Protein AF-A0AB74E7U9-F1 (afdb_monomer)

Sequence (65 aa):
MKNGPKLSLALIGIFLILCEFFYGIPFLGATFILSFGWQPLLFNALLYLILTIILLVNRQNAIRP

Structure (mmCIF, N/CA/C/O backbone):
data_AF-A0AB74E7U9-F1
#
_entry.id   AF-A0AB74E7U9-F1
#
loop_
_atom_site.group_PDB
_atom_site.id
_atom_site.type_symbol
_atom_site.label_atom_id
_atom_site.label_alt_id
_atom_site.label_comp_id
_atom_site.label_asym_id
_atom_site.label_entity_id
_atom_site.label_seq_id
_atom_site.pdbx_PDB_ins_code
_atom_site.Cartn_x
_atom_site.Cartn_y
_atom_site.Cartn_z
_atom_site.occupancy
_atom_site.B_iso_or_equiv
_atom_site.auth_seq_id
_atom_site.auth_comp_id
_at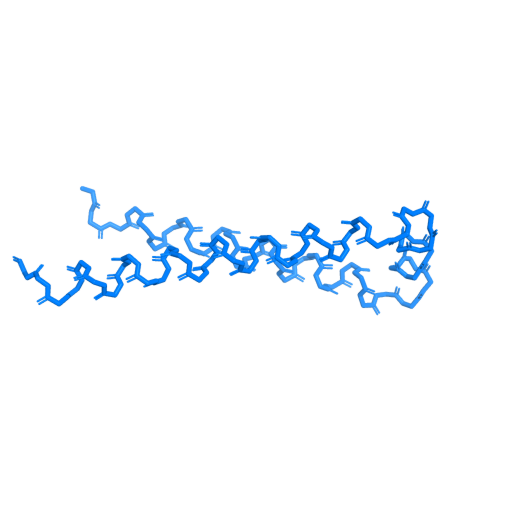om_site.auth_asym_id
_atom_site.auth_atom_id
_atom_site.pdbx_PDB_model_num
ATOM 1 N N . MET A 1 1 ? -12.376 8.434 22.012 1.00 50.78 1 MET A N 1
ATOM 2 C CA . MET A 1 1 ? -11.604 9.138 20.956 1.00 50.78 1 MET A CA 1
ATOM 3 C C . MET A 1 1 ? -12.416 9.150 19.659 1.00 50.78 1 MET A C 1
ATOM 5 O O . MET A 1 1 ? -12.400 8.176 18.923 1.00 50.78 1 MET A O 1
ATOM 9 N N . LYS A 1 2 ? -13.186 10.216 19.401 1.00 54.78 2 LYS A N 1
ATOM 10 C CA . LYS A 1 2 ? -14.295 10.235 18.417 1.00 54.78 2 LYS A CA 1
ATOM 11 C C . LYS A 1 2 ? -13.865 10.155 16.931 1.00 54.78 2 LYS A C 1
ATOM 13 O O . LYS A 1 2 ? -14.708 9.926 16.075 1.00 54.78 2 LYS A O 1
ATOM 18 N N . ASN A 1 3 ? -12.566 10.301 16.632 1.00 60.97 3 ASN A N 1
ATOM 19 C CA . ASN A 1 3 ? -12.018 10.390 15.265 1.00 60.97 3 ASN A CA 1
ATOM 20 C C . ASN A 1 3 ? -10.860 9.415 14.955 1.00 60.97 3 ASN A C 1
ATOM 22 O O . ASN A 1 3 ? -10.306 9.479 13.861 1.00 60.97 3 ASN A O 1
ATOM 26 N N . GLY A 1 4 ? -10.488 8.518 15.876 1.00 67.25 4 GLY A N 1
ATOM 27 C CA . GLY A 1 4 ? -9.347 7.599 15.704 1.00 67.25 4 GLY A CA 1
ATOM 28 C C . GLY A 1 4 ? -9.328 6.823 14.373 1.00 67.25 4 GLY A C 1
ATOM 29 O O . GLY A 1 4 ? -8.332 6.905 13.653 1.00 67.25 4 GLY A O 1
ATOM 30 N N . PRO A 1 5 ? -10.425 6.144 13.977 1.00 75.00 5 PRO A N 1
ATOM 31 C CA . PRO A 1 5 ? -10.443 5.385 12.726 1.00 75.00 5 PRO A CA 1
ATOM 32 C C . PRO A 1 5 ? -10.370 6.273 11.475 1.00 75.00 5 PRO A C 1
ATOM 34 O O . PRO A 1 5 ? -9.799 5.852 10.477 1.00 75.00 5 PRO A O 1
ATOM 37 N N . LYS A 1 6 ? -10.864 7.520 11.522 1.00 80.00 6 LYS A N 1
ATOM 38 C CA . LYS A 1 6 ? -10.802 8.453 10.379 1.00 80.00 6 LYS A CA 1
ATOM 39 C C . LYS A 1 6 ? -9.368 8.886 10.069 1.00 80.00 6 LYS A C 1
ATOM 41 O O . LYS A 1 6 ? -8.995 8.962 8.904 1.00 80.00 6 LYS A O 1
ATOM 46 N N . LEU A 1 7 ? -8.567 9.139 11.108 1.00 84.69 7 LEU A N 1
ATOM 47 C CA . LEU A 1 7 ? -7.158 9.507 10.954 1.00 84.69 7 LEU A CA 1
ATOM 48 C C . LEU A 1 7 ? -6.338 8.343 10.379 1.00 84.69 7 LEU A C 1
ATOM 50 O O . LEU A 1 7 ? -5.555 8.541 9.456 1.00 84.69 7 LEU A O 1
ATOM 54 N N . SER A 1 8 ? -6.554 7.126 10.891 1.00 84.31 8 SER A N 1
ATOM 55 C CA . SER A 1 8 ? -5.887 5.920 10.384 1.00 84.31 8 SER A CA 1
ATOM 56 C C . SER A 1 8 ? -6.231 5.650 8.916 1.00 84.31 8 SER A C 1
ATOM 58 O O . SER A 1 8 ? -5.338 5.355 8.124 1.00 84.31 8 SER A O 1
ATOM 60 N N . LEU A 1 9 ? -7.500 5.833 8.534 1.00 87.56 9 LEU A N 1
ATOM 61 C CA . LEU A 1 9 ? -7.943 5.673 7.152 1.00 87.56 9 LEU A CA 1
ATOM 62 C C . LEU A 1 9 ? -7.300 6.700 6.208 1.00 87.56 9 LEU A C 1
ATOM 64 O O . LEU A 1 9 ? -6.873 6.345 5.114 1.00 87.56 9 LEU A O 1
ATOM 68 N N . ALA A 1 10 ? -7.202 7.961 6.643 1.00 87.44 10 ALA A N 1
ATOM 69 C CA . ALA A 1 10 ? -6.562 9.021 5.868 1.00 87.44 10 ALA A CA 1
ATOM 70 C C . ALA A 1 10 ? -5.063 8.750 5.658 1.00 87.44 10 ALA A C 1
ATOM 72 O O . ALA A 1 10 ? -4.565 8.905 4.547 1.00 87.44 10 ALA A O 1
ATOM 73 N N . LEU A 1 11 ? -4.359 8.288 6.697 1.00 90.38 11 LEU A N 1
AT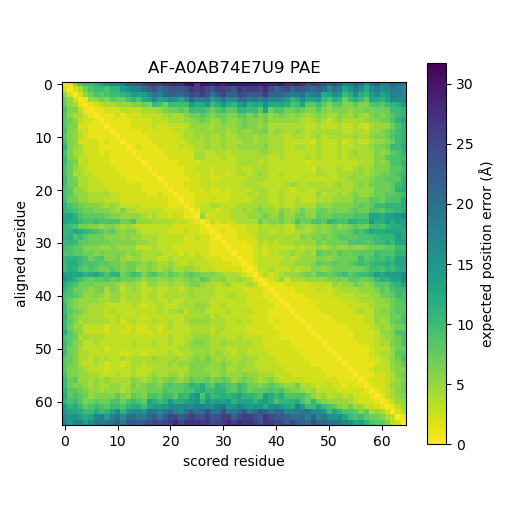OM 74 C CA . LEU A 1 11 ? -2.940 7.929 6.611 1.00 90.38 11 L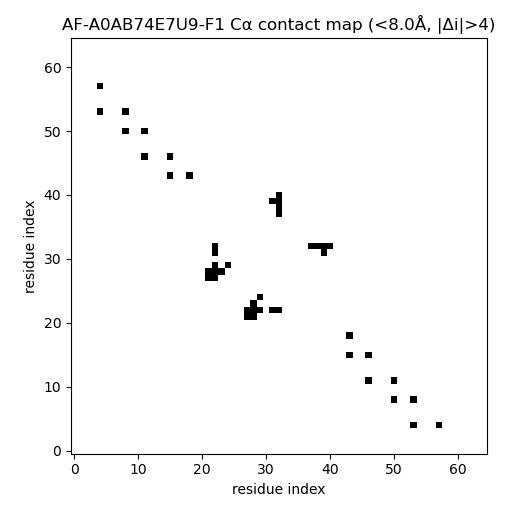EU A CA 1
ATOM 75 C C . LEU A 1 11 ? -2.695 6.766 5.640 1.00 90.38 11 LEU A C 1
ATOM 77 O O . LEU A 1 11 ? -1.828 6.875 4.775 1.00 90.38 11 LEU A O 1
ATOM 81 N N . ILE A 1 12 ? -3.477 5.684 5.743 1.00 90.56 12 ILE A N 1
ATOM 82 C CA . ILE A 1 12 ? -3.371 4.539 4.821 1.00 90.56 12 ILE A CA 1
ATOM 83 C C . ILE A 1 12 ? -3.713 4.961 3.387 1.00 90.56 12 ILE A C 1
ATOM 85 O O . ILE A 1 12 ? -3.023 4.557 2.456 1.00 90.56 12 ILE A O 1
ATOM 89 N N . GLY A 1 13 ? -4.737 5.798 3.202 1.00 89.75 13 GLY A N 1
ATOM 90 C CA . GLY A 1 13 ? -5.121 6.302 1.883 1.00 89.75 13 GLY A CA 1
ATOM 91 C C . GLY A 1 13 ? -4.021 7.135 1.221 1.00 89.75 13 GLY A C 1
ATOM 92 O O . GLY A 1 13 ? -3.682 6.891 0.068 1.00 89.75 13 GLY A O 1
ATOM 93 N N . ILE A 1 14 ? -3.414 8.073 1.955 1.00 92.94 14 ILE A N 1
ATOM 94 C CA . ILE A 1 14 ? -2.289 8.876 1.443 1.00 92.94 14 ILE A CA 1
ATOM 95 C C . ILE A 1 14 ? -1.107 7.973 1.075 1.00 92.94 14 ILE A C 1
ATOM 97 O O . ILE A 1 14 ? -0.495 8.157 0.026 1.00 92.94 14 ILE A O 1
ATOM 101 N N . PHE A 1 15 ? -0.806 6.977 1.910 1.00 92.19 15 PHE A N 1
ATOM 102 C CA . PHE A 1 15 ? 0.272 6.030 1.643 1.00 92.19 15 PHE A CA 1
ATOM 103 C C . PHE A 1 15 ? 0.031 5.212 0.362 1.00 92.19 15 PHE A C 1
ATOM 105 O O . PHE A 1 15 ? 0.934 5.101 -0.464 1.00 92.19 15 PHE A O 1
ATOM 112 N N . LEU A 1 16 ? -1.192 4.710 0.151 1.00 91.69 16 LEU A N 1
ATOM 113 C CA . LEU A 1 16 ? -1.573 3.985 -1.068 1.00 91.69 16 LEU A CA 1
ATOM 114 C C . LEU A 1 16 ? -1.411 4.844 -2.327 1.00 91.69 16 LEU A C 1
ATOM 116 O O . LEU A 1 16 ? -0.812 4.385 -3.297 1.00 91.69 16 LEU A O 1
ATOM 120 N N . ILE A 1 17 ? -1.853 6.104 -2.285 1.00 91.69 17 ILE A N 1
ATOM 121 C CA . ILE A 1 17 ? -1.707 7.041 -3.411 1.00 91.69 17 ILE A CA 1
ATOM 122 C C . ILE A 1 17 ? -0.229 7.236 -3.771 1.00 91.69 17 ILE A C 1
ATOM 124 O O . ILE A 1 17 ? 0.126 7.241 -4.948 1.00 91.69 17 ILE A O 1
ATOM 128 N N . LEU A 1 18 ? 0.647 7.370 -2.771 1.00 92.69 18 LEU A N 1
ATOM 129 C CA . LEU A 1 18 ? 2.088 7.500 -3.003 1.00 92.69 18 LEU A CA 1
ATOM 130 C C . LEU A 1 18 ? 2.683 6.231 -3.628 1.00 92.69 18 LEU A C 1
ATOM 132 O O . LEU A 1 18 ? 3.511 6.332 -4.534 1.00 92.69 18 LEU A O 1
ATOM 136 N N . CYS A 1 19 ? 2.249 5.048 -3.185 1.00 89.50 19 CYS A N 1
ATOM 137 C CA . CYS A 1 19 ? 2.665 3.780 -3.780 1.00 89.50 19 CYS A CA 1
ATOM 138 C C . CYS A 1 19 ? 2.201 3.650 -5.237 1.00 89.50 19 CYS A C 1
ATOM 140 O O . CYS A 1 19 ? 3.011 3.320 -6.101 1.00 89.50 19 CYS A O 1
ATOM 142 N N . GLU A 1 20 ? 0.935 3.944 -5.534 1.00 87.81 20 GLU A N 1
ATOM 143 C CA . GLU A 1 20 ? 0.404 3.913 -6.903 1.00 87.81 20 GLU A CA 1
ATOM 144 C C . GLU A 1 20 ? 1.119 4.914 -7.809 1.00 87.81 20 GLU A C 1
ATOM 146 O O . GLU A 1 20 ? 1.487 4.575 -8.934 1.00 87.81 20 GLU A O 1
ATOM 151 N N . PHE A 1 21 ? 1.389 6.118 -7.303 1.00 92.06 21 PHE A N 1
ATOM 152 C CA . PHE A 1 21 ? 2.156 7.120 -8.032 1.00 92.06 21 PHE A CA 1
ATOM 153 C C . PHE A 1 21 ? 3.568 6.620 -8.354 1.00 92.06 21 PHE A C 1
ATOM 155 O O . PHE A 1 21 ? 4.018 6.742 -9.490 1.00 92.06 21 PHE A O 1
ATOM 162 N N . PHE A 1 22 ? 4.250 6.005 -7.385 1.00 89.81 22 PHE A N 1
ATOM 163 C CA . PHE A 1 22 ? 5.581 5.432 -7.582 1.00 89.81 22 PHE A CA 1
ATOM 164 C C . PHE A 1 22 ? 5.580 4.290 -8.613 1.00 89.81 22 PHE A C 1
ATOM 166 O O . PHE A 1 22 ? 6.417 4.278 -9.517 1.00 89.81 22 PHE A O 1
ATOM 173 N N . TYR A 1 23 ? 4.624 3.359 -8.523 1.00 86.00 23 TYR A N 1
ATOM 174 C CA . TYR A 1 23 ? 4.504 2.247 -9.474 1.00 86.00 23 TYR A CA 1
ATOM 175 C C . TYR A 1 23 ? 4.039 2.688 -10.868 1.00 86.00 23 TYR A C 1
ATOM 177 O O . TYR A 1 23 ? 4.369 2.028 -11.852 1.00 86.00 23 TYR A O 1
ATOM 185 N N . GLY A 1 24 ? 3.319 3.807 -10.970 1.00 85.75 24 GLY A N 1
ATOM 186 C CA . GLY A 1 24 ? 2.875 4.388 -12.237 1.00 85.75 24 GLY A CA 1
ATOM 187 C C . GLY A 1 24 ? 3.992 5.041 -13.056 1.00 85.75 24 GLY A C 1
ATOM 188 O O . GLY A 1 24 ? 3.801 5.301 -14.244 1.00 85.75 24 GLY A O 1
ATOM 189 N N . ILE A 1 25 ? 5.165 5.294 -12.464 1.00 91.94 25 ILE A N 1
ATOM 190 C CA . ILE A 1 25 ? 6.316 5.839 -13.191 1.00 91.94 25 ILE A CA 1
ATOM 191 C C . ILE A 1 25 ? 6.899 4.723 -14.079 1.00 91.94 25 ILE A C 1
ATOM 193 O O . ILE A 1 25 ? 7.443 3.759 -13.540 1.00 91.94 25 ILE A O 1
ATOM 197 N N . PRO A 1 26 ? 6.869 4.843 -15.423 1.00 81.81 26 PRO A N 1
ATOM 198 C CA . PRO A 1 26 ? 7.112 3.721 -16.334 1.00 81.81 26 PRO A CA 1
ATOM 199 C C . PRO A 1 26 ? 8.439 2.995 -16.107 1.00 81.81 26 PRO A C 1
ATOM 201 O O . PRO A 1 26 ? 8.463 1.776 -16.051 1.00 81.81 26 PRO A O 1
ATOM 204 N N . PHE A 1 27 ? 9.545 3.724 -15.938 1.00 88.44 27 PHE A N 1
ATOM 205 C CA . PHE A 1 27 ? 10.860 3.108 -15.733 1.00 88.44 27 PHE A CA 1
ATOM 206 C C . PHE A 1 27 ? 11.142 2.785 -14.266 1.00 88.44 27 PHE A C 1
ATOM 208 O O . PHE A 1 27 ? 11.704 1.737 -13.969 1.00 88.44 27 PHE A O 1
ATOM 215 N N . LEU A 1 28 ? 10.746 3.658 -13.342 1.00 88.44 28 LEU A N 1
ATOM 216 C CA . LEU A 1 28 ? 11.028 3.494 -11.916 1.00 88.44 28 LEU A CA 1
ATOM 217 C C . LEU A 1 28 ? 10.176 2.368 -11.312 1.00 88.44 28 LEU A C 1
ATOM 219 O O . LEU A 1 28 ? 10.708 1.430 -10.723 1.00 88.44 28 LEU A O 1
ATOM 223 N N . GLY A 1 29 ? 8.863 2.429 -11.532 1.00 86.94 29 GLY A N 1
ATOM 224 C CA . GLY A 1 29 ? 7.897 1.448 -11.060 1.00 86.94 29 GLY A CA 1
ATOM 225 C C . GLY A 1 29 ? 8.086 0.087 -11.719 1.00 86.94 29 GLY A C 1
ATOM 226 O O . GLY A 1 29 ? 8.165 -0.919 -11.014 1.00 86.94 29 GLY A O 1
ATOM 227 N N . ALA A 1 30 ? 8.250 0.038 -13.048 1.00 85.56 30 ALA A N 1
ATOM 228 C CA . ALA A 1 30 ? 8.449 -1.238 -13.738 1.00 85.56 30 ALA A CA 1
ATO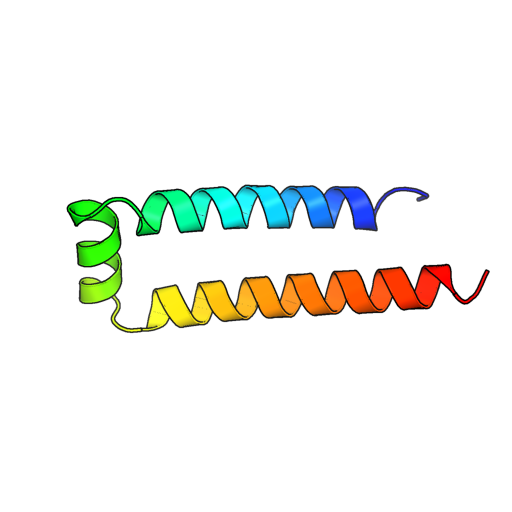M 229 C C . ALA A 1 30 ? 9.774 -1.905 -13.357 1.00 85.56 30 ALA A C 1
ATOM 231 O O . ALA A 1 30 ? 9.792 -3.113 -13.145 1.00 85.56 30 ALA A O 1
ATOM 232 N N . THR A 1 31 ? 10.869 -1.147 -13.206 1.00 89.88 31 THR A N 1
ATOM 233 C CA . THR A 1 31 ? 12.154 -1.724 -12.770 1.00 89.88 31 THR A CA 1
ATOM 234 C C . THR A 1 31 ? 12.066 -2.241 -11.338 1.00 89.88 31 THR A C 1
ATOM 236 O O . THR A 1 31 ? 12.599 -3.307 -11.039 1.00 89.88 31 THR A O 1
ATOM 239 N N . PHE A 1 32 ? 11.356 -1.536 -10.455 1.00 88.50 32 PHE 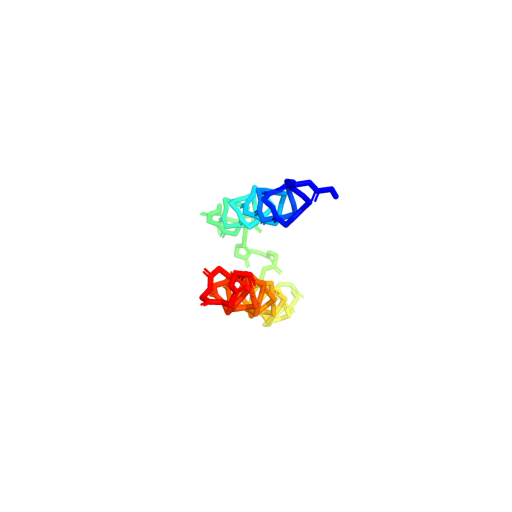A N 1
ATOM 240 C CA . PHE A 1 32 ? 11.145 -1.976 -9.078 1.00 88.50 32 PHE A CA 1
ATOM 241 C C . PHE A 1 32 ? 10.311 -3.263 -9.014 1.00 88.50 32 PHE A C 1
ATOM 243 O O . PHE A 1 32 ? 10.695 -4.216 -8.340 1.00 88.50 32 PHE A O 1
ATOM 250 N N . ILE A 1 33 ? 9.217 -3.341 -9.777 1.00 87.81 33 ILE A N 1
ATOM 251 C CA . ILE A 1 33 ? 8.408 -4.562 -9.888 1.00 87.81 33 ILE A CA 1
ATOM 252 C C . ILE A 1 33 ? 9.233 -5.698 -10.505 1.00 87.81 33 ILE A C 1
ATOM 254 O O . ILE A 1 33 ? 9.252 -6.790 -9.961 1.00 87.81 33 ILE A O 1
ATOM 258 N N . LEU A 1 34 ? 9.993 -5.466 -11.575 1.00 87.81 34 LEU A N 1
ATOM 259 C CA . LEU A 1 34 ? 10.833 -6.509 -12.180 1.00 87.81 34 LEU A CA 1
ATOM 260 C C . LEU A 1 34 ? 11.932 -7.012 -11.232 1.00 87.81 34 LEU A C 1
ATOM 262 O O . LEU A 1 34 ? 12.196 -8.211 -11.194 1.00 87.81 34 LEU A O 1
ATOM 266 N N . SER A 1 35 ? 12.535 -6.121 -10.441 1.00 90.81 35 SER A N 1
ATOM 267 C CA . SER A 1 35 ? 13.611 -6.462 -9.497 1.00 90.81 35 SER A CA 1
ATOM 268 C C . SER A 1 35 ? 13.125 -7.316 -8.325 1.00 90.81 35 SER A C 1
ATOM 270 O O . SER A 1 35 ? 13.838 -8.205 -7.869 1.00 90.81 35 SER A O 1
ATOM 272 N N . PHE A 1 36 ? 11.910 -7.056 -7.838 1.00 87.69 36 PHE A N 1
ATOM 273 C CA . PHE A 1 36 ? 11.313 -7.760 -6.696 1.00 87.69 36 PHE A CA 1
ATOM 274 C C . PHE A 1 36 ? 10.211 -8.758 -7.109 1.00 87.69 36 PHE A C 1
ATOM 276 O O . PHE A 1 36 ? 9.534 -9.342 -6.258 1.00 87.69 36 PHE A O 1
ATOM 283 N N . GLY A 1 37 ? 10.010 -8.954 -8.414 1.00 87.56 37 GLY A N 1
ATOM 284 C CA . GLY A 1 37 ? 8.932 -9.751 -8.991 1.00 87.56 37 GLY A CA 1
ATOM 285 C C . GLY A 1 37 ? 7.539 -9.277 -8.563 1.00 87.56 37 GLY A C 1
ATOM 286 O O . GLY A 1 37 ? 7.186 -8.102 -8.610 1.00 87.56 37 GLY A O 1
ATOM 287 N N . TRP A 1 38 ? 6.714 -10.215 -8.104 1.00 83.25 38 TRP A N 1
ATOM 288 C CA . TRP A 1 38 ? 5.332 -9.935 -7.694 1.00 83.25 38 TRP A CA 1
ATOM 289 C C . TRP A 1 38 ? 5.206 -9.421 -6.253 1.00 83.25 38 TRP A C 1
ATOM 291 O O . TRP A 1 38 ? 4.107 -9.080 -5.814 1.00 83.25 38 TRP A O 1
ATOM 301 N N . GLN A 1 39 ? 6.312 -9.336 -5.508 1.00 86.38 39 GLN A N 1
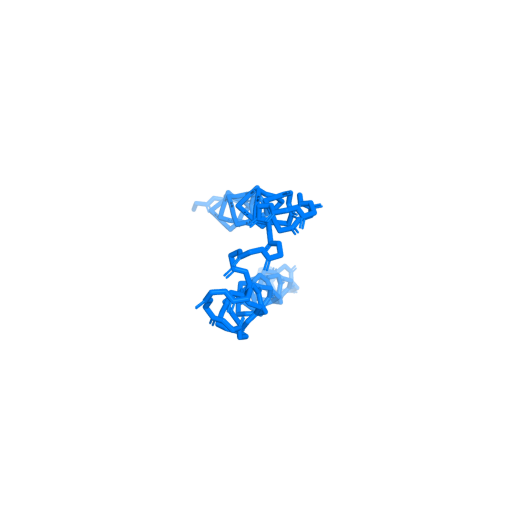ATOM 302 C CA . GLN A 1 39 ? 6.307 -8.941 -4.099 1.00 86.38 39 GLN A CA 1
ATOM 303 C C . GLN A 1 39 ? 5.719 -7.531 -3.853 1.00 86.38 39 GLN A C 1
ATOM 305 O O . GLN A 1 39 ? 4.892 -7.398 -2.948 1.00 86.38 39 GLN A O 1
ATOM 310 N N . PRO A 1 40 ? 6.035 -6.490 -4.656 1.00 87.38 40 PRO A N 1
ATOM 311 C CA . PRO A 1 40 ? 5.445 -5.156 -4.490 1.00 87.38 40 PRO A CA 1
ATOM 312 C C . PRO A 1 40 ? 3.933 -5.139 -4.754 1.00 87.38 40 PRO A C 1
ATOM 314 O O . PRO A 1 40 ? 3.186 -4.425 -4.084 1.00 87.38 40 PRO A O 1
ATOM 317 N N . LEU A 1 41 ? 3.471 -5.973 -5.692 1.00 84.88 41 LEU A N 1
ATOM 318 C CA . LEU A 1 41 ? 2.055 -6.115 -6.031 1.00 84.88 41 LEU A CA 1
ATOM 319 C C . LEU A 1 41 ? 1.271 -6.775 -4.889 1.00 84.88 41 LEU A C 1
ATOM 321 O O . LEU A 1 41 ? 0.206 -6.291 -4.507 1.00 84.88 41 LEU A O 1
ATOM 325 N N . LEU A 1 42 ? 1.825 -7.846 -4.310 1.00 89.75 42 LEU A N 1
ATOM 326 C CA . LEU A 1 42 ? 1.245 -8.539 -3.155 1.00 89.75 42 LEU A CA 1
ATOM 327 C C . LEU A 1 42 ? 1.173 -7.628 -1.925 1.00 89.75 42 LEU A C 1
ATOM 329 O O . LEU A 1 42 ? 0.169 -7.635 -1.213 1.00 89.75 42 LEU A O 1
ATOM 333 N N . PHE A 1 43 ? 2.203 -6.809 -1.702 1.00 88.69 43 PHE A N 1
ATOM 334 C CA . PHE A 1 43 ? 2.194 -5.812 -0.634 1.00 88.69 43 PHE A CA 1
ATOM 335 C C . PHE A 1 43 ? 1.072 -4.785 -0.835 1.00 88.69 43 PHE A C 1
ATOM 337 O O . PHE A 1 43 ? 0.317 -4.515 0.098 1.00 88.69 43 PHE A O 1
ATOM 344 N N . ASN A 1 44 ? 0.892 -4.277 -2.060 1.00 89.44 44 ASN A N 1
ATOM 345 C CA . ASN A 1 44 ? -0.190 -3.339 -2.364 1.00 89.44 44 ASN A CA 1
ATOM 346 C C . ASN A 1 44 ? -1.580 -3.975 -2.151 1.00 89.44 44 ASN A C 1
ATOM 348 O O . ASN A 1 44 ? -2.452 -3.384 -1.515 1.00 89.44 44 ASN A O 1
ATOM 352 N N . ALA A 1 45 ? -1.769 -5.222 -2.596 1.00 90.75 45 ALA A N 1
ATOM 353 C CA . ALA A 1 45 ? -3.008 -5.973 -2.379 1.00 90.75 45 ALA A CA 1
ATOM 354 C C . ALA A 1 45 ? -3.328 -6.164 -0.883 1.00 90.75 45 ALA A C 1
ATOM 356 O O . ALA A 1 45 ? -4.481 -6.022 -0.468 1.00 90.75 45 ALA A O 1
ATOM 357 N N . LEU A 1 46 ? -2.312 -6.431 -0.058 1.00 92.81 46 LEU A N 1
ATOM 358 C CA . LEU A 1 46 ? -2.460 -6.554 1.393 1.00 92.81 46 LEU A CA 1
ATOM 359 C C . LEU A 1 46 ? -2.903 -5.231 2.035 1.00 92.81 46 LEU A C 1
ATOM 361 O O . LEU A 1 46 ? -3.781 -5.236 2.900 1.00 92.81 46 LEU A O 1
ATOM 365 N N . LEU A 1 47 ? -2.359 -4.093 1.596 1.00 90.81 47 LEU A N 1
ATOM 366 C CA . LEU A 1 47 ? -2.769 -2.775 2.093 1.00 90.81 47 LEU A CA 1
ATOM 367 C C . LEU A 1 47 ? -4.234 -2.467 1.765 1.00 90.81 47 LEU A C 1
ATOM 369 O O . LEU A 1 47 ? -4.967 -1.997 2.639 1.00 90.81 47 LEU A O 1
ATOM 373 N N . TYR A 1 48 ? -4.694 -2.789 0.552 1.00 91.56 48 TYR A N 1
ATOM 374 C CA . TYR A 1 48 ? -6.113 -2.662 0.202 1.00 91.56 48 TYR A CA 1
ATOM 375 C C . TYR A 1 48 ? -7.008 -3.601 1.017 1.00 91.56 48 TYR A C 1
ATOM 377 O O . TYR A 1 48 ? -8.124 -3.222 1.383 1.00 91.56 48 TYR A O 1
ATOM 385 N N . LEU A 1 49 ? -6.533 -4.804 1.352 1.00 92.81 49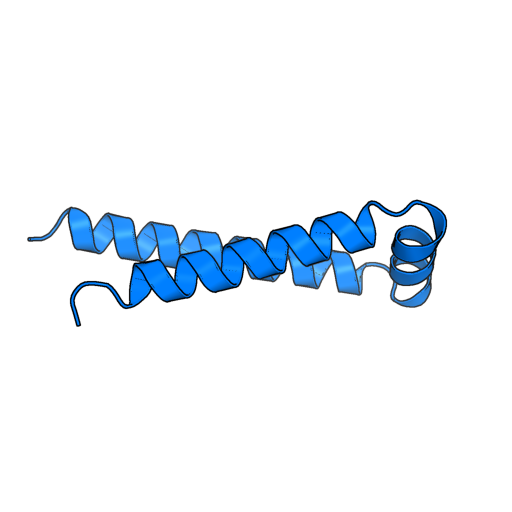 LEU A N 1
ATOM 386 C CA . LEU A 1 49 ? -7.261 -5.727 2.223 1.00 92.81 49 LEU A CA 1
ATOM 387 C C . LEU A 1 49 ? -7.404 -5.160 3.643 1.00 92.81 49 LEU A C 1
ATOM 389 O O . LEU A 1 49 ? -8.510 -5.147 4.183 1.00 92.81 49 LEU A O 1
ATOM 393 N N . ILE A 1 50 ? -6.330 -4.608 4.217 1.00 91.06 50 ILE A N 1
ATOM 394 C CA . ILE A 1 50 ? -6.380 -3.924 5.520 1.00 91.06 50 ILE A CA 1
ATOM 395 C C . ILE A 1 50 ? -7.349 -2.738 5.467 1.00 91.06 50 ILE A C 1
ATOM 397 O O . ILE A 1 50 ? -8.206 -2.610 6.344 1.00 91.06 50 ILE A O 1
ATOM 401 N N . LEU A 1 51 ? -7.266 -1.900 4.429 1.00 90.69 51 LEU A N 1
ATOM 402 C CA . LEU A 1 51 ? -8.176 -0.768 4.239 1.00 90.69 51 LEU A CA 1
ATOM 403 C C . LEU A 1 51 ? -9.641 -1.230 4.201 1.00 90.69 51 LEU A C 1
ATOM 405 O O . LEU A 1 51 ? -10.497 -0.644 4.866 1.00 90.69 51 LEU A O 1
ATOM 409 N N . THR A 1 52 ? -9.915 -2.311 3.470 1.00 90.12 52 THR A N 1
ATOM 410 C CA . THR A 1 52 ? -11.251 -2.906 3.356 1.00 90.12 52 THR A CA 1
ATOM 411 C 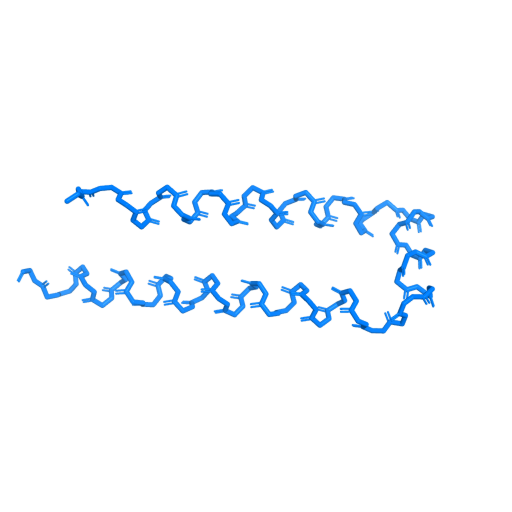C . THR A 1 52 ? -11.758 -3.406 4.707 1.00 90.12 52 THR A C 1
ATOM 413 O O . THR A 1 52 ? -12.907 -3.141 5.059 1.00 90.12 52 THR A O 1
ATOM 416 N N . ILE A 1 53 ? -10.911 -4.066 5.505 1.00 90.25 53 ILE A N 1
ATOM 417 C CA . ILE A 1 53 ? -11.269 -4.520 6.857 1.00 90.25 53 ILE A CA 1
ATOM 418 C C . ILE A 1 53 ? -11.581 -3.325 7.763 1.00 90.25 53 ILE A C 1
ATOM 420 O O . ILE A 1 53 ? -12.604 -3.334 8.446 1.00 90.25 53 ILE A O 1
ATOM 424 N N . ILE A 1 54 ? -10.752 -2.275 7.750 1.00 88.06 54 ILE A N 1
ATOM 425 C CA . ILE A 1 54 ? -10.986 -1.074 8.569 1.00 88.06 54 ILE A CA 1
ATOM 426 C C . ILE A 1 54 ? -12.312 -0.413 8.175 1.00 88.06 54 ILE A C 1
ATOM 428 O O . ILE A 1 54 ? -13.101 -0.053 9.050 1.00 88.06 54 ILE A O 1
ATOM 432 N N . LEU A 1 55 ? -12.590 -0.287 6.876 1.00 87.88 55 LEU A N 1
ATOM 433 C CA . LEU A 1 55 ? -13.858 0.240 6.371 1.00 87.88 55 LEU A CA 1
ATOM 434 C C . LEU A 1 55 ? -15.049 -0.622 6.796 1.00 87.88 55 LEU A C 1
ATOM 436 O O . LEU A 1 55 ? -16.063 -0.079 7.237 1.00 87.88 55 LEU A O 1
ATOM 440 N N . LEU A 1 56 ? -14.924 -1.946 6.703 1.00 88.06 56 LEU A N 1
ATOM 441 C CA . LEU A 1 56 ? -15.966 -2.890 7.094 1.00 88.06 56 LEU A CA 1
ATOM 442 C C . LEU A 1 56 ? -16.281 -2.786 8.591 1.00 88.06 56 LEU A C 1
ATOM 444 O O . LEU A 1 56 ? -17.446 -2.627 8.956 1.00 88.06 56 LEU A O 1
ATOM 448 N N . VAL A 1 57 ? -15.254 -2.801 9.444 1.00 85.56 57 VAL A N 1
ATOM 449 C CA . VAL A 1 57 ? -15.394 -2.658 10.903 1.00 85.56 57 VAL A CA 1
ATOM 450 C C . VAL A 1 57 ? -15.972 -1.287 11.259 1.00 85.56 57 VAL A C 1
ATOM 452 O O . VAL A 1 57 ? -16.891 -1.191 12.071 1.00 85.56 57 VAL A O 1
ATOM 455 N N . ASN A 1 58 ? -15.498 -0.216 10.618 1.00 83.75 58 ASN A N 1
ATOM 456 C CA . ASN A 1 58 ? -16.027 1.130 10.841 1.00 83.75 58 ASN A CA 1
ATOM 457 C C . ASN A 1 58 ? -17.506 1.234 10.427 1.00 83.75 58 ASN A C 1
ATOM 459 O O . ASN A 1 58 ? -18.304 1.851 11.131 1.00 83.75 58 ASN A O 1
ATOM 463 N N . ARG A 1 59 ? -17.899 0.583 9.326 1.00 79.25 59 ARG A N 1
ATOM 464 C CA . ARG A 1 59 ? -19.295 0.521 8.874 1.00 79.25 59 ARG A CA 1
ATOM 465 C C . ARG A 1 59 ? -20.167 -0.309 9.817 1.00 79.25 59 ARG A C 1
ATOM 467 O O . ARG A 1 59 ? -21.306 0.070 10.053 1.00 79.25 59 ARG A O 1
ATOM 474 N N . GLN A 1 60 ? -19.650 -1.398 10.388 1.00 75.44 60 GLN A N 1
ATOM 475 C CA . GLN A 1 60 ? -20.356 -2.188 11.406 1.00 75.44 60 GLN A CA 1
ATOM 476 C C . GLN A 1 60 ? -20.576 -1.395 12.702 1.00 75.44 60 GLN A C 1
ATOM 478 O O . GLN A 1 60 ? -2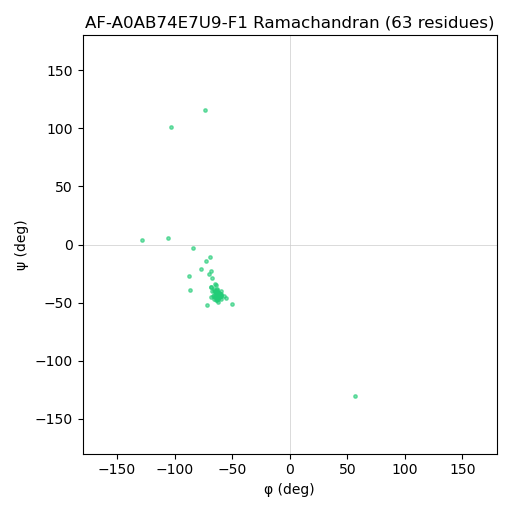1.686 -1.395 13.233 1.00 75.44 60 GLN A O 1
ATOM 483 N N . ASN A 1 61 ? -19.561 -0.661 13.162 1.00 69.50 61 ASN A N 1
ATOM 484 C CA . ASN A 1 61 ? -19.655 0.201 14.344 1.00 69.50 61 ASN A CA 1
ATOM 485 C C . ASN A 1 61 ? -20.573 1.416 14.135 1.00 69.50 61 ASN A C 1
ATOM 487 O O . ASN A 1 61 ? -21.083 1.961 15.100 1.00 69.50 61 ASN A O 1
ATOM 491 N N . ALA A 1 62 ? -20.811 1.842 12.892 1.00 67.25 62 ALA A N 1
ATOM 492 C CA . ALA A 1 62 ? -21.791 2.886 12.591 1.00 67.25 62 ALA A CA 1
ATOM 493 C C . ALA A 1 62 ? -23.250 2.383 12.630 1.00 67.25 62 ALA A C 1
ATOM 495 O O . ALA A 1 62 ? -24.164 3.190 12.765 1.00 67.25 62 ALA A O 1
ATOM 496 N N . ILE A 1 63 ? -23.477 1.069 12.485 1.00 65.88 63 ILE A N 1
ATOM 497 C CA . ILE A 1 63 ? -24.819 0.455 12.466 1.00 65.88 63 ILE A CA 1
ATOM 498 C C . ILE A 1 63 ? -25.307 0.115 13.884 1.00 65.88 63 ILE A C 1
ATOM 500 O O . ILE A 1 63 ? -26.512 0.080 14.121 1.00 65.88 63 ILE A O 1
ATOM 504 N N . ARG A 1 64 ? -24.393 -0.132 14.830 1.00 56.47 64 ARG A N 1
ATOM 505 C CA . ARG A 1 64 ? -24.714 -0.341 16.250 1.00 56.47 64 ARG A CA 1
ATOM 506 C C . ARG A 1 64 ? -24.369 0.938 17.031 1.00 56.47 64 ARG A C 1
ATOM 508 O O . ARG A 1 64 ? -23.178 1.152 17.247 1.00 56.47 64 ARG A O 1
ATOM 515 N N . PRO A 1 65 ? -25.355 1.792 17.371 1.00 56.31 65 PRO A N 1
ATOM 516 C CA . PRO A 1 65 ? -25.115 3.012 18.143 1.00 56.31 65 PRO A CA 1
ATOM 517 C C . PRO A 1 65 ? -24.647 2.724 19.574 1.00 56.31 65 PRO A C 1
ATOM 519 O O . PRO A 1 65 ? -25.034 1.668 20.126 1.00 56.31 65 PRO A O 1
#

Secondary structure (DSSP, 8-state):
-TTHHHHHHHHHHHHHHHHHHHHHSHHHHHHHHHHHTTHHHHHHHHHHHHHHHHHHHHHHHHH--

pLDDT: mean 84.2, std 10.26, range [50.78, 92.94]

Foldseek 3Di:
DVCVLVVVLVVLVVVLVVLCVQLPPVPRNVVVCVVVPCVSVVVSVVSVVVSVVSVVVVVVVVVPD

Mean predicted aligned error: 6.12 Å

Solvent-accessible surface area (backbone atoms only — not comparable to full-atom values): 3694 Å² total; per-residue (Å²): 124,100,54,60,70,60,55,55,51,50,54,52,50,54,52,50,52,53,51,51,55,49,51,64,36,73,68,64,17,47,50,50,33,65,74,55,46,64,53,63,57,54,52,52,53,50,52,54,49,52,51,50,50,53,52,51,53,53,53,53,57,68,73,54,126

Organism: Staphylococcus aureus (NCBI:txid1280)

Radius of gyration: 15.17 Å; Cα contacts (8 Å, |Δi|>4): 23; chains: 1; bounding box: 39×20×37 Å